Protein AF-A0A8C8DYP5-F1 (afdb_monomer)

Foldseek 3Di:
DWDWFKEWEWEDDPPDPDPDTDIDIDTDTFFDKDKDADPPPPVPDDPVQKWKWFPPPDTHTADCPPVDQWHDDSRMTIHNGDDNVNRGYMYMD

Mean predicted aligned error: 7.74 Å

Nearest PDB structures (foldseek):
  3wo3-assembly1_B  TM=8.178E-01  e=6.348E-03  Homo sapiens
  3wo4-assembly1_B  TM=7.942E-01  e=9.091E-03  Homo sapiens
  6u6u-assembly1_R  TM=6.688E-01  e=1.468E-02  Homo sapiens
  7kpj-assembly2_F  TM=2.930E-01  e=1.029E+00  Mediterraneibacter gnavus
  1t0y-assembly1_A  TM=3.287E-01  e=1.872E+00  Caenorhabditis elegans

Sequence (93 aa):
NAFCLKLFCETNVINSKFFNKPKFSFRLLEGEAFYFLPLSLNSDLPDEDFTWYKNNPQVENITTEEENSIHYHVGALFFLNISSTDSGHYTAR

Organism: NCBI:txid183150

Secondary structure (DSSP, 8-state):
---EEEEEEEE--TTSS-----EEEEEEETT--EEE--TT--TTS-GGG--EEEESSSEEEPB--TTSSEEEETTEEEESS--GGG-EEEEE-

pLDDT: mean 78.71, std 15.69, range [44.56, 94.94]

Radius of gyration: 13.28 Å; Cα contacts (8 Å, |Δi|>4): 182; chains: 1; bounding box: 31×24×41 Å

InterPro domains:
  IPR007110 Immunoglobulin-like domain [PS50835] (1-93)
  IPR013783 Immunoglobulin-like fold [G3DSA:2.60.40.10] (19-93)
  IPR036179 Immunoglobulin-like domain superfamily [SSF48726] (26-91)

Structure (mmCIF, N/CA/C/O backbone):
data_AF-A0A8C8DYP5-F1
#
_entry.id   AF-A0A8C8DYP5-F1
#
loop_
_atom_site.group_PDB
_atom_site.id
_atom_site.type_symbol
_atom_site.label_atom_id
_atom_site.label_alt_id
_atom_site.label_comp_id
_atom_site.label_asym_id
_atom_site.label_entity_id
_atom_site.label_seq_id
_atom_site.pdbx_PDB_ins_code
_atom_site.Cartn_x
_atom_site.Cartn_y
_atom_site.Cartn_z
_atom_site.occupancy
_atom_site.B_iso_or_equiv
_atom_site.auth_seq_id
_atom_site.auth_comp_id
_atom_site.auth_asym_id
_atom_site.auth_atom_id
_atom_site.pdbx_PDB_model_num
ATOM 1 N N . ASN A 1 1 ? -18.787 -2.245 17.602 1.00 44.56 1 ASN A N 1
ATOM 2 C CA . ASN A 1 1 ? -18.457 -1.137 16.683 1.00 44.56 1 ASN A CA 1
ATOM 3 C C . ASN A 1 1 ? -17.227 -1.525 15.896 1.00 44.56 1 ASN A C 1
ATOM 5 O O . ASN A 1 1 ? -16.139 -1.421 16.436 1.00 44.56 1 ASN A O 1
ATOM 9 N N . ALA A 1 2 ? -17.399 -2.056 14.687 1.00 50.91 2 ALA A N 1
ATOM 10 C CA . ALA A 1 2 ? -16.275 -2.315 13.794 1.00 50.91 2 ALA A CA 1
ATOM 11 C C . ALA A 1 2 ? -15.983 -1.021 13.022 1.00 50.91 2 ALA A C 1
ATOM 13 O O . ALA A 1 2 ? -16.885 -0.482 12.376 1.00 50.91 2 ALA A O 1
ATOM 14 N N . PHE A 1 3 ? -14.772 -0.479 13.148 1.00 60.12 3 PHE A N 1
ATOM 15 C CA . PHE A 1 3 ? -14.356 0.686 12.374 1.00 60.12 3 PHE A CA 1
ATOM 16 C C . PHE A 1 3 ? -14.113 0.243 10.928 1.00 60.12 3 PHE A C 1
ATOM 18 O O . PHE A 1 3 ? -13.258 -0.593 10.659 1.00 60.12 3 PHE A O 1
ATOM 25 N N . CYS A 1 4 ? -14.919 0.765 10.001 1.00 65.56 4 CYS A N 1
ATOM 26 C CA . CYS A 1 4 ? -14.750 0.529 8.572 1.00 65.56 4 CYS A CA 1
ATOM 27 C C . CYS A 1 4 ? -13.717 1.523 8.032 1.00 65.56 4 CYS A C 1
ATOM 29 O O . CYS A 1 4 ? -13.978 2.726 7.975 1.00 65.56 4 CYS A O 1
ATOM 31 N N . LEU A 1 5 ? -12.562 1.013 7.630 1.00 80.94 5 LEU A N 1
ATOM 32 C CA . LEU A 1 5 ? -11.443 1.759 7.072 1.00 80.94 5 LEU A CA 1
ATOM 33 C C . LEU A 1 5 ? -11.607 1.896 5.567 1.00 80.94 5 LEU A C 1
ATOM 35 O O . LEU A 1 5 ? -12.090 0.974 4.907 1.00 80.94 5 LEU A O 1
ATOM 39 N N . LYS A 1 6 ? -11.232 3.054 5.018 1.00 81.44 6 LYS A N 1
ATOM 40 C CA . LYS A 1 6 ? -11.349 3.324 3.583 1.00 81.44 6 LYS A CA 1
ATOM 41 C C . LYS A 1 6 ? -9.968 3.539 2.985 1.00 81.44 6 LYS A C 1
ATOM 43 O O . LYS A 1 6 ? -9.324 4.551 3.258 1.00 81.44 6 LYS A O 1
ATOM 48 N N . LEU A 1 7 ? -9.554 2.600 2.142 1.00 83.06 7 LEU A N 1
ATOM 49 C CA . LEU A 1 7 ? -8.347 2.722 1.334 1.00 83.06 7 LEU A CA 1
ATOM 50 C C . LEU A 1 7 ? -8.709 3.182 -0.070 1.00 83.06 7 LEU A C 1
ATOM 52 O O . LEU A 1 7 ? -9.643 2.657 -0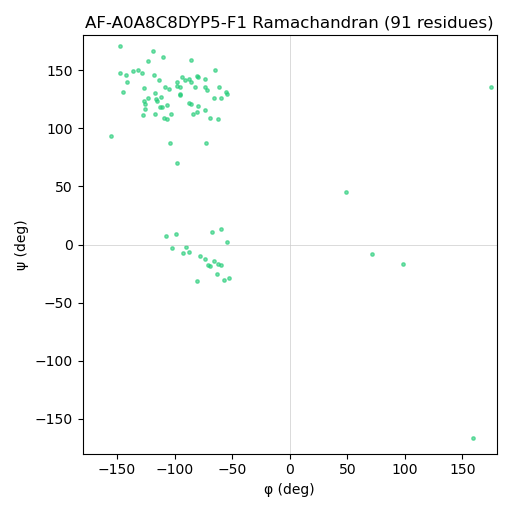.678 1.00 83.06 7 LEU A O 1
ATOM 56 N N . PHE A 1 8 ? -7.942 4.130 -0.596 1.00 81.81 8 PHE A N 1
ATOM 57 C CA . PHE A 1 8 ? -7.958 4.495 -2.005 1.00 81.81 8 PHE A CA 1
ATOM 58 C C . PHE A 1 8 ? -6.607 4.151 -2.616 1.00 81.81 8 PHE A C 1
ATOM 60 O O . PHE A 1 8 ? -5.597 4.638 -2.129 1.00 81.81 8 PHE A O 1
ATOM 67 N N . CYS A 1 9 ? -6.584 3.333 -3.664 1.00 79.00 9 CYS A N 1
ATOM 68 C CA . CYS A 1 9 ? -5.363 2.962 -4.379 1.00 79.00 9 CYS A CA 1
ATOM 69 C C . CYS A 1 9 ? -5.448 3.456 -5.827 1.00 79.00 9 CYS A C 1
ATOM 71 O O . CYS A 1 9 ? -6.451 3.223 -6.506 1.00 79.00 9 CYS A O 1
ATOM 73 N N . GLU A 1 10 ? -4.409 4.145 -6.294 1.00 79.25 10 GLU A N 1
ATOM 74 C CA . GLU A 1 10 ? -4.306 4.673 -7.660 1.00 79.25 10 GLU A CA 1
ATOM 75 C C . GLU A 1 10 ? -2.947 4.315 -8.279 1.00 79.25 10 GLU A C 1
ATOM 77 O O . GLU A 1 10 ? -1.944 4.223 -7.576 1.00 79.25 10 GLU A O 1
ATOM 82 N N . THR A 1 11 ? -2.880 4.152 -9.601 1.00 68.19 11 THR A N 1
ATOM 83 C CA . THR A 1 11 ? -1.615 3.909 -10.320 1.00 68.19 11 THR A CA 1
ATOM 84 C C . THR A 1 11 ? -1.418 4.899 -11.456 1.00 68.19 11 THR A C 1
ATOM 86 O O . THR A 1 11 ? -2.338 5.128 -12.245 1.00 68.19 11 THR A O 1
ATOM 89 N N . ASN A 1 12 ? -0.213 5.458 -11.583 1.00 61.47 12 ASN A N 1
ATOM 90 C CA . ASN A 1 12 ? 0.166 6.314 -12.709 1.00 61.47 12 ASN A CA 1
ATOM 91 C C . ASN A 1 12 ? 0.934 5.511 -13.768 1.00 61.47 12 ASN A C 1
ATOM 93 O O . ASN A 1 12 ? 2.124 5.718 -13.950 1.00 61.47 12 ASN A O 1
ATOM 97 N N . VAL A 1 13 ? 0.280 4.600 -14.493 1.00 55.22 13 VAL A N 1
ATOM 98 C CA . VAL A 1 13 ? 0.971 3.886 -15.582 1.00 55.22 13 VAL A CA 1
ATOM 99 C C . VAL A 1 13 ? 1.010 4.756 -16.838 1.00 55.22 13 VAL A C 1
ATOM 101 O O . VAL A 1 13 ? -0.025 5.052 -17.432 1.00 55.22 13 VAL A O 1
ATOM 104 N N . ILE A 1 14 ? 2.217 5.162 -17.245 1.00 51.41 14 ILE A N 1
ATOM 105 C CA . ILE A 1 14 ? 2.467 6.102 -18.355 1.00 51.41 14 ILE A CA 1
ATOM 106 C C . ILE A 1 14 ? 2.325 5.431 -19.745 1.00 51.41 14 ILE A C 1
ATOM 108 O O . ILE A 1 14 ? 2.243 6.122 -20.755 1.00 51.41 14 ILE A O 1
ATOM 112 N N . ASN A 1 15 ? 2.202 4.098 -19.829 1.00 45.50 15 ASN A N 1
ATOM 113 C CA . ASN A 1 15 ? 2.293 3.362 -21.104 1.00 45.50 15 ASN A CA 1
ATOM 114 C C . ASN A 1 15 ? 0.995 2.774 -21.683 1.00 45.50 15 ASN A C 1
ATOM 116 O O . ASN A 1 15 ? 1.046 2.087 -22.703 1.00 45.50 15 ASN A O 1
ATOM 120 N N . SER A 1 16 ? -0.182 3.050 -21.117 1.00 45.97 16 SER A N 1
ATOM 121 C CA . SER A 1 16 ? -1.440 2.599 -21.729 1.00 45.97 16 SER A CA 1
ATOM 122 C C . SER A 1 16 ? -2.156 3.765 -22.410 1.00 45.97 16 SER A C 1
ATOM 124 O O . SER A 1 16 ? -2.324 4.831 -21.826 1.00 45.97 16 SER A O 1
ATOM 126 N N . LYS A 1 17 ? -2.638 3.554 -23.640 1.00 47.28 17 LYS A N 1
ATOM 127 C CA . LYS A 1 17 ? -3.479 4.488 -24.419 1.00 47.28 17 LYS A CA 1
ATOM 128 C C . LYS A 1 17 ? -4.825 4.851 -23.748 1.00 47.28 17 LYS A C 1
ATOM 130 O O . LYS A 1 17 ? -5.699 5.413 -24.402 1.00 47.28 17 LYS A O 1
ATOM 135 N N . PHE A 1 18 ? -5.010 4.547 -22.465 1.00 46.03 18 PHE A N 1
ATOM 136 C CA . PHE A 1 18 ? -6.160 4.930 -21.660 1.00 46.03 18 PHE A CA 1
ATOM 137 C C . PHE A 1 18 ? -5.749 5.994 -20.637 1.00 46.03 18 PHE A C 1
ATOM 139 O O . PHE A 1 18 ? -5.084 5.710 -19.648 1.00 46.03 18 PHE A O 1
ATOM 146 N N . PHE A 1 19 ? -6.205 7.228 -20.857 1.00 46.88 19 PHE A N 1
ATOM 147 C CA . PHE A 1 19 ? -5.960 8.411 -20.016 1.00 46.88 19 PHE A CA 1
ATOM 148 C C . PHE A 1 19 ? -6.612 8.369 -18.615 1.00 46.88 19 PHE A C 1
ATOM 150 O O . PHE A 1 19 ? -6.639 9.381 -17.916 1.00 46.88 19 PHE A O 1
ATOM 157 N N . ASN A 1 20 ? -7.139 7.224 -18.177 1.00 54.38 20 ASN A N 1
ATOM 158 C CA . ASN A 1 20 ? -7.824 7.109 -16.894 1.00 54.38 20 ASN A CA 1
ATOM 159 C C . ASN A 1 20 ? -6.907 6.438 -15.876 1.00 54.38 20 ASN A C 1
ATOM 161 O O . ASN A 1 20 ? -6.636 5.248 -15.990 1.00 54.38 20 ASN A O 1
ATOM 165 N N . LYS A 1 21 ? -6.478 7.190 -14.856 1.00 63.06 21 LYS A N 1
ATOM 166 C CA . LYS A 1 21 ? -5.867 6.629 -13.643 1.00 63.06 21 LYS A CA 1
ATOM 167 C C . LYS A 1 21 ? -6.922 5.754 -12.963 1.00 63.06 21 LYS A C 1
ATOM 169 O O . LYS A 1 21 ? -7.903 6.319 -12.466 1.00 63.06 21 LYS A O 1
ATOM 174 N N . PRO A 1 22 ? -6.809 4.416 -12.980 1.00 64.88 22 PRO A N 1
ATOM 175 C CA . PRO A 1 22 ? -7.818 3.590 -12.347 1.00 64.88 22 PRO A CA 1
ATOM 176 C C . PRO A 1 22 ? -7.770 3.857 -10.839 1.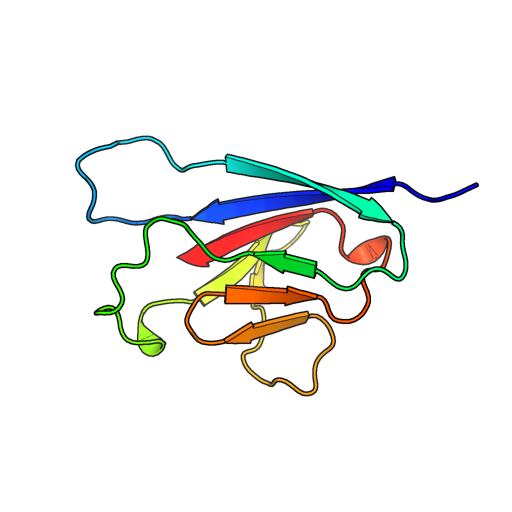00 64.88 22 PRO A C 1
ATOM 178 O O . PRO A 1 22 ? -6.707 3.809 -10.218 1.00 64.88 22 PRO A O 1
ATOM 181 N N . LYS A 1 23 ? -8.925 4.216 -10.273 1.00 75.50 23 LYS A N 1
ATOM 182 C CA . LYS A 1 23 ? -9.088 4.504 -8.848 1.00 75.50 23 LYS A CA 1
ATOM 183 C C . LYS A 1 23 ? -9.838 3.356 -8.208 1.00 75.50 23 LYS A C 1
ATOM 185 O O . LYS A 1 23 ? -10.984 3.093 -8.573 1.00 75.50 23 LYS A O 1
ATOM 190 N N . PHE A 1 24 ? -9.213 2.707 -7.241 1.00 84.62 24 PHE A N 1
ATOM 191 C CA . PHE A 1 24 ? -9.825 1.624 -6.489 1.00 84.62 24 PHE A CA 1
ATOM 192 C C . PHE A 1 24 ? -10.127 2.101 -5.077 1.00 84.62 24 PHE A C 1
ATOM 194 O O . PHE A 1 24 ? -9.300 2.766 -4.458 1.00 84.62 24 PHE A O 1
ATOM 201 N N . SER A 1 25 ? -11.317 1.779 -4.571 1.00 88.38 25 SER A N 1
ATOM 202 C CA . SER A 1 25 ? -11.691 2.068 -3.189 1.00 88.38 25 SER A CA 1
ATOM 203 C C . SER A 1 25 ? -12.085 0.789 -2.476 1.00 88.38 25 SER A C 1
ATOM 205 O O . SER A 1 25 ? -12.998 0.099 -2.933 1.00 88.38 25 SER A O 1
ATOM 207 N N . PHE A 1 26 ? -11.457 0.525 -1.338 1.00 89.19 26 PHE A N 1
ATOM 208 C CA . PHE A 1 26 ? -11.699 -0.662 -0.530 1.00 89.19 26 PHE A CA 1
ATOM 209 C C . PHE A 1 26 ? -12.218 -0.262 0.845 1.00 89.19 26 PHE A C 1
ATOM 211 O O . PHE A 1 26 ? -11.864 0.793 1.377 1.00 89.19 26 PHE A O 1
ATOM 218 N N . ARG A 1 27 ? -13.093 -1.104 1.393 1.00 90.62 27 ARG A N 1
ATOM 219 C CA . ARG A 1 27 ? -13.582 -1.009 2.765 1.00 90.62 27 ARG A CA 1
ATOM 220 C C . ARG A 1 27 ? -13.046 -2.208 3.525 1.00 90.62 27 ARG A C 1
ATOM 222 O O . ARG A 1 27 ? -13.370 -3.326 3.143 1.00 90.62 27 ARG A O 1
ATOM 229 N N . LEU A 1 28 ? -12.244 -1.950 4.547 1.00 88.81 28 LEU A N 1
ATOM 230 C CA . LEU A 1 28 ? -11.588 -2.973 5.358 1.00 88.81 28 LEU A CA 1
ATOM 231 C C . LEU A 1 28 ? -11.963 -2.785 6.825 1.00 88.81 28 LEU A C 1
ATOM 233 O O . LEU A 1 28 ? -12.382 -1.698 7.231 1.00 88.81 28 LEU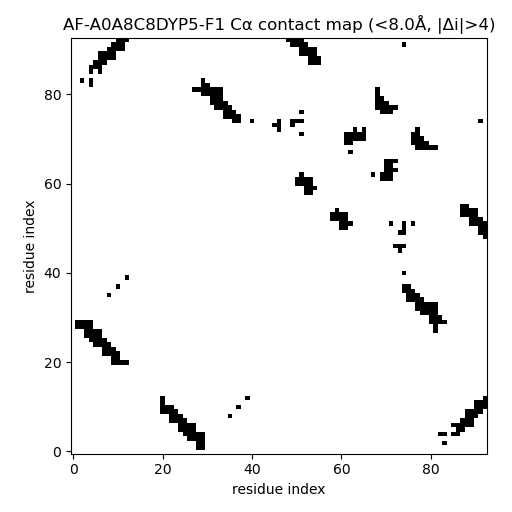 A O 1
ATOM 237 N N . LEU A 1 29 ? -11.834 -3.837 7.613 1.00 90.75 29 LEU A N 1
ATOM 238 C CA . LEU A 1 29 ? -11.961 -3.787 9.061 1.00 90.75 29 LEU A CA 1
ATOM 239 C C . LEU A 1 29 ? -10.578 -3.608 9.685 1.00 90.75 29 LEU A C 1
ATOM 241 O O . LEU A 1 29 ? -9.583 -4.135 9.197 1.00 90.75 29 LEU A O 1
ATOM 245 N N . GLU A 1 30 ? -10.519 -2.857 10.778 1.00 90.69 30 GLU A N 1
ATOM 246 C CA . GLU A 1 30 ? -9.310 -2.773 11.597 1.00 90.69 30 GLU A CA 1
ATOM 247 C C . GLU A 1 30 ? -8.861 -4.178 12.031 1.00 90.69 30 GLU A C 1
ATOM 249 O O . GLU A 1 30 ? -9.679 -4.977 12.493 1.00 90.69 30 GLU A O 1
ATOM 254 N N . GLY A 1 31 ? -7.577 -4.488 11.850 1.00 91.62 31 GLY A N 1
ATOM 255 C CA . GLY A 1 31 ? -7.040 -5.831 12.067 1.00 91.62 31 GLY A CA 1
ATOM 256 C C . GLY A 1 31 ? -6.868 -6.678 10.801 1.00 91.62 31 GLY A C 1
ATOM 257 O O . GLY A 1 31 ? -6.179 -7.695 10.845 1.00 91.62 31 GLY A O 1
ATOM 258 N N . GLU A 1 32 ? -7.502 -6.314 9.681 1.00 92.44 32 GLU A N 1
ATOM 259 C CA . GLU A 1 32 ? -7.443 -7.115 8.454 1.00 92.44 32 GLU A CA 1
ATOM 260 C C . GLU A 1 32 ? -6.088 -7.009 7.743 1.00 92.44 32 GLU A C 1
ATOM 262 O O . GLU A 1 32 ? -5.474 -5.942 7.656 1.00 92.44 32 GLU A O 1
ATOM 267 N N . ALA A 1 33 ? -5.650 -8.135 7.179 1.00 93.75 33 ALA A N 1
ATOM 268 C CA . ALA A 1 33 ? -4.585 -8.153 6.190 1.00 93.75 33 ALA A CA 1
ATOM 269 C C . ALA A 1 33 ? -5.175 -7.896 4.796 1.00 93.75 33 ALA A C 1
ATOM 271 O O . ALA A 1 33 ? -6.240 -8.414 4.449 1.00 93.75 33 ALA A O 1
ATOM 272 N N . PHE A 1 34 ? -4.478 -7.114 3.980 1.00 92.88 34 PHE A N 1
ATOM 273 C CA . PHE A 1 34 ? -4.917 -6.729 2.644 1.00 92.88 34 PHE A CA 1
ATOM 274 C C . PHE A 1 34 ? -3.718 -6.558 1.713 1.00 92.88 34 PHE A C 1
ATOM 276 O O . PHE A 1 34 ? -2.651 -6.123 2.138 1.00 92.88 34 PHE A O 1
ATOM 283 N N . TYR A 1 35 ? -3.901 -6.857 0.429 1.00 91.50 35 TYR A N 1
ATOM 284 C CA . TYR A 1 35 ? -2.934 -6.488 -0.597 1.00 91.50 35 TYR A CA 1
ATOM 285 C C . TYR A 1 35 ? -3.639 -5.920 -1.827 1.00 91.50 35 TYR A C 1
ATOM 287 O O . TYR A 1 35 ? -4.769 -6.295 -2.152 1.00 91.50 35 TYR A O 1
ATOM 295 N N . PHE A 1 36 ? -2.957 -5.015 -2.519 1.00 88.88 36 PHE A N 1
ATOM 296 C CA . PHE A 1 36 ? -3.417 -4.423 -3.764 1.00 88.88 36 PHE A CA 1
ATOM 297 C C . PHE A 1 36 ? -2.361 -4.603 -4.850 1.00 88.88 36 PHE A C 1
ATOM 299 O O . PHE A 1 36 ? -1.243 -4.107 -4.723 1.00 88.88 36 PHE A O 1
ATOM 306 N N . LEU A 1 37 ? -2.746 -5.275 -5.934 1.00 84.75 37 LEU A N 1
ATOM 307 C CA . LEU A 1 37 ? -1.925 -5.450 -7.127 1.00 84.75 37 LEU A CA 1
ATOM 308 C C . LEU A 1 37 ? -2.540 -4.654 -8.293 1.00 84.75 37 LEU A C 1
ATOM 310 O O . LEU A 1 37 ? -3.674 -4.938 -8.695 1.00 84.75 37 LEU A O 1
ATOM 314 N N . PRO A 1 38 ? -1.828 -3.668 -8.858 1.00 75.56 38 PRO A N 1
ATOM 315 C CA . PRO A 1 38 ? -2.279 -2.957 -10.048 1.00 75.56 38 PRO A CA 1
ATOM 316 C C . PRO A 1 38 ? -2.474 -3.882 -11.261 1.00 75.56 38 PRO A C 1
ATOM 318 O O . PRO A 1 38 ? -1.548 -4.559 -11.695 1.00 75.56 38 PRO A O 1
ATOM 321 N N . LEU A 1 39 ? -3.664 -3.842 -11.874 1.00 61.84 39 LEU A N 1
ATOM 322 C CA . LEU A 1 39 ? -4.046 -4.659 -13.045 1.00 61.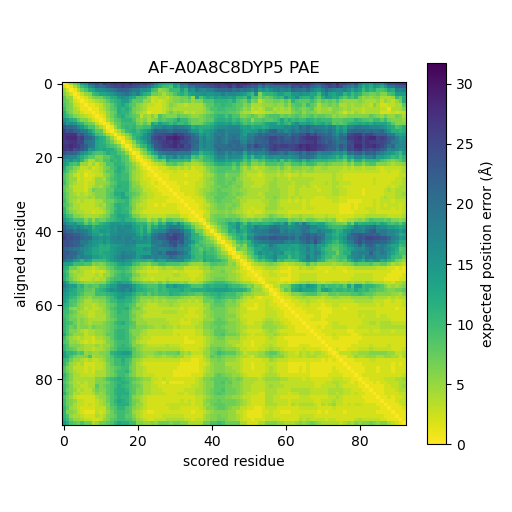84 39 LEU A CA 1
ATOM 323 C C . LEU A 1 39 ? -3.173 -4.449 -14.301 1.00 61.84 39 LEU A C 1
ATOM 325 O O . LEU A 1 39 ? -3.224 -5.264 -15.215 1.00 61.84 39 LEU A O 1
ATOM 329 N N . SER A 1 40 ? -2.422 -3.349 -14.383 1.00 60.78 40 SER A N 1
ATOM 330 C CA . SER A 1 40 ? -1.623 -2.960 -15.556 1.00 60.78 40 SER A CA 1
ATOM 331 C C . SER A 1 40 ? -0.137 -3.312 -15.454 1.00 60.78 40 SER A C 1
ATOM 333 O O . SER A 1 40 ? 0.645 -2.874 -16.298 1.00 60.78 40 SER A O 1
ATOM 335 N N . LEU A 1 41 ? 0.263 -4.074 -14.435 1.00 56.38 41 LEU A N 1
ATOM 336 C CA . LEU A 1 41 ? 1.588 -4.678 -14.379 1.00 56.38 41 LEU A CA 1
ATOM 337 C C . LEU A 1 41 ? 1.629 -5.819 -15.399 1.00 56.38 41 LEU A C 1
ATOM 339 O O . LEU A 1 41 ? 1.336 -6.970 -15.084 1.00 56.38 41 LEU A O 1
ATOM 343 N N . ASN A 1 42 ? 1.976 -5.496 -16.648 1.00 52.66 42 ASN A N 1
ATOM 344 C CA . ASN A 1 42 ? 2.650 -6.496 -17.468 1.00 52.66 42 ASN A CA 1
ATOM 345 C C . ASN A 1 42 ? 3.861 -6.947 -16.647 1.00 52.66 42 ASN A C 1
ATOM 347 O O . ASN A 1 42 ? 4.612 -6.101 -16.165 1.00 52.66 42 ASN A O 1
ATOM 351 N N . SER A 1 43 ? 4.028 -8.255 -16.490 1.00 52.56 43 SER A N 1
ATOM 352 C CA . SER A 1 43 ? 5.085 -8.939 -15.727 1.00 52.56 43 SER A CA 1
ATOM 353 C C . SER A 1 43 ? 6.527 -8.563 -16.100 1.00 52.56 43 SER A C 1
ATOM 355 O O . SER A 1 43 ? 7.467 -9.139 -15.565 1.00 52.56 43 SER A O 1
ATOM 357 N N . ASP A 1 44 ? 6.696 -7.635 -17.037 1.00 56.69 44 ASP A N 1
ATOM 358 C CA . ASP A 1 44 ? 7.956 -7.268 -17.665 1.00 56.69 44 ASP A CA 1
ATOM 359 C C . ASP A 1 44 ? 8.536 -5.963 -17.097 1.00 56.69 44 ASP A C 1
ATOM 361 O O . ASP A 1 44 ? 9.612 -5.548 -17.523 1.00 56.69 44 ASP A O 1
ATOM 365 N N . LEU A 1 45 ? 7.832 -5.289 -16.177 1.00 58.00 45 LEU A N 1
ATOM 366 C CA . LEU A 1 45 ? 8.365 -4.105 -15.504 1.00 58.00 45 LEU A CA 1
ATOM 367 C C . LEU A 1 45 ? 9.169 -4.532 -14.266 1.00 58.00 45 LEU A C 1
ATOM 369 O O . LEU A 1 45 ? 8.603 -5.201 -13.398 1.00 58.00 45 LEU A O 1
ATOM 373 N N . PRO A 1 46 ? 10.463 -4.179 -14.177 1.00 59.41 46 PRO A N 1
ATOM 374 C CA . PRO A 1 46 ? 11.271 -4.466 -13.000 1.00 59.41 46 PRO A CA 1
ATOM 375 C C . PRO A 1 46 ? 10.749 -3.697 -11.779 1.00 59.41 46 PRO A C 1
ATOM 377 O O . PRO A 1 46 ? 10.231 -2.588 -11.900 1.00 59.41 46 PRO A O 1
ATOM 380 N N . ASP A 1 47 ? 10.938 -4.267 -10.590 1.00 57.59 47 ASP A N 1
ATOM 381 C CA . ASP A 1 47 ? 10.539 -3.673 -9.303 1.00 57.59 47 ASP A CA 1
AT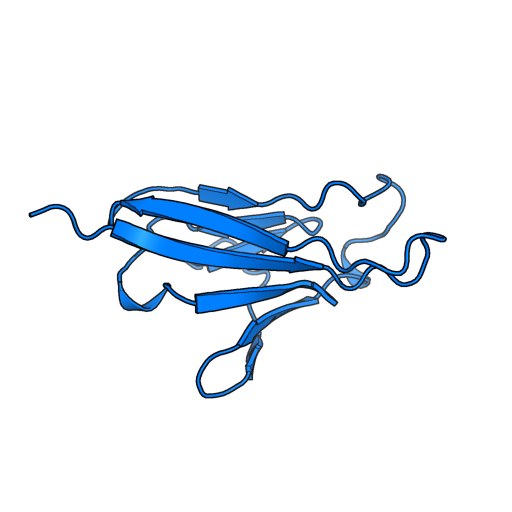OM 382 C C . ASP A 1 47 ? 11.066 -2.243 -9.104 1.00 57.59 47 ASP A C 1
ATOM 384 O O . ASP A 1 47 ? 10.426 -1.431 -8.438 1.00 57.59 47 ASP A O 1
ATOM 388 N N . GLU A 1 48 ? 12.213 -1.933 -9.716 1.00 60.47 48 GLU A N 1
ATOM 389 C CA . GLU A 1 48 ? 12.887 -0.630 -9.675 1.00 60.47 48 GLU A CA 1
ATOM 390 C C . GLU A 1 48 ? 12.062 0.514 -10.295 1.00 60.47 48 GLU A C 1
ATOM 392 O O . GLU A 1 48 ? 12.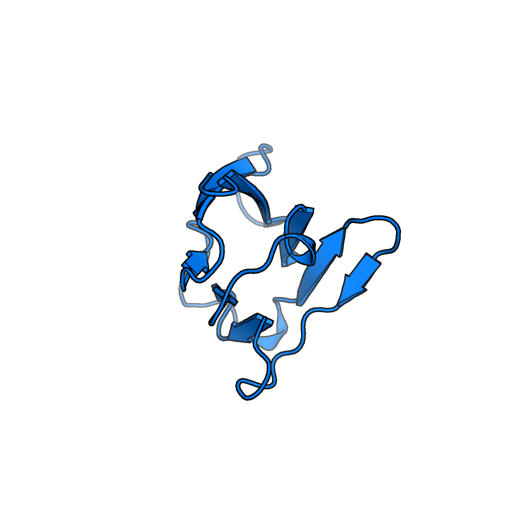329 1.680 -10.007 1.00 60.47 48 GLU A O 1
ATOM 397 N N . ASP A 1 49 ? 11.036 0.196 -11.091 1.00 69.31 49 ASP A N 1
ATOM 398 C CA . ASP A 1 49 ? 10.169 1.185 -11.738 1.00 69.31 49 ASP A CA 1
ATOM 399 C C . ASP A 1 49 ? 8.939 1.571 -10.898 1.00 69.31 49 ASP A C 1
ATOM 401 O O . ASP A 1 49 ? 8.169 2.430 -11.327 1.00 69.31 49 ASP A O 1
ATOM 405 N N . PHE A 1 50 ? 8.732 0.967 -9.718 1.00 75.56 50 PHE A N 1
ATOM 406 C CA . PHE A 1 50 ? 7.563 1.238 -8.875 1.00 75.56 50 PHE A CA 1
ATOM 407 C C . PHE A 1 50 ? 7.935 1.856 -7.540 1.00 75.56 50 PHE A C 1
ATOM 409 O O . PHE A 1 50 ? 8.673 1.285 -6.747 1.00 75.56 50 PHE A O 1
ATOM 416 N N . THR A 1 51 ? 7.337 3.003 -7.229 1.00 85.94 51 THR A N 1
ATOM 417 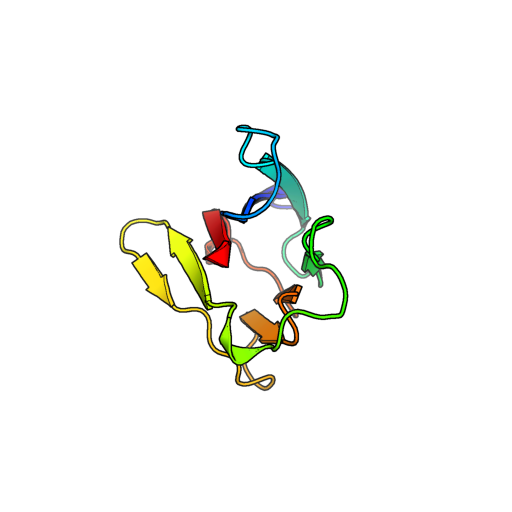C CA . THR A 1 51 ? 7.393 3.577 -5.881 1.00 85.94 51 THR A CA 1
ATOM 418 C C . THR A 1 51 ? 5.993 3.865 -5.362 1.00 85.94 51 THR A C 1
ATOM 420 O O . THR A 1 51 ? 5.220 4.615 -5.967 1.00 85.94 51 THR A O 1
ATOM 423 N N . TRP A 1 52 ? 5.670 3.292 -4.201 1.00 89.69 52 TRP A N 1
ATOM 424 C CA . TRP A 1 52 ? 4.419 3.550 -3.495 1.00 89.69 52 TRP A CA 1
ATOM 425 C C . TRP A 1 52 ? 4.548 4.705 -2.510 1.00 89.69 52 TRP A C 1
ATOM 427 O O . TRP A 1 52 ? 5.540 4.844 -1.797 1.00 89.69 52 TRP A O 1
ATOM 437 N N . TYR A 1 53 ? 3.495 5.510 -2.431 1.00 90.69 53 TYR A N 1
ATOM 438 C CA . TYR A 1 53 ? 3.404 6.613 -1.488 1.00 90.69 53 TYR A CA 1
ATOM 439 C C . TY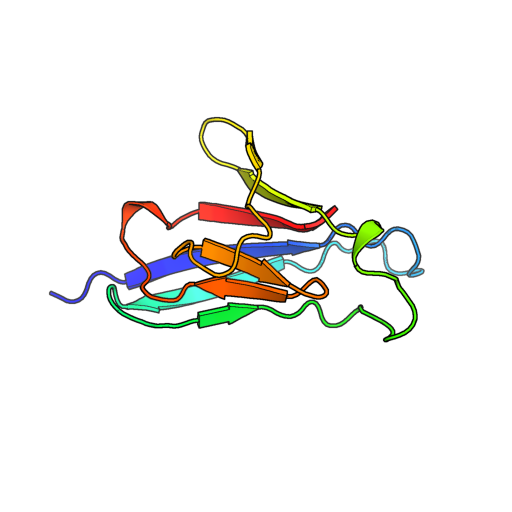R A 1 53 ? 1.991 6.763 -0.934 1.00 90.69 53 TYR A C 1
ATOM 441 O O . TYR A 1 53 ? 0.997 6.537 -1.631 1.00 90.69 53 TYR A O 1
ATOM 449 N N . LYS A 1 54 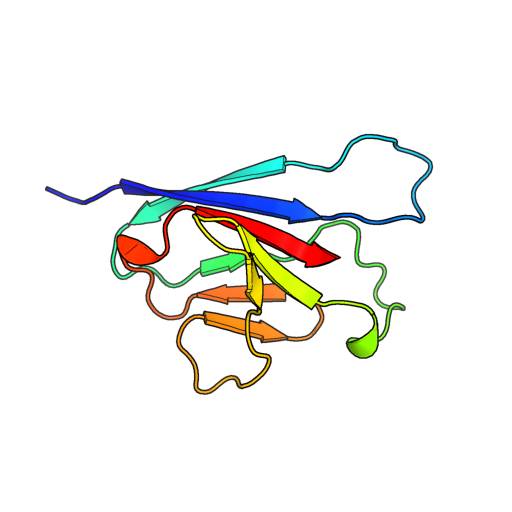? 1.901 7.181 0.327 1.00 91.69 54 LYS A N 1
ATOM 450 C CA . LYS A 1 54 ? 0.660 7.591 0.983 1.00 91.69 54 LYS A CA 1
ATOM 451 C C . LYS A 1 54 ? 0.527 9.107 0.885 1.00 91.69 54 LYS A C 1
ATOM 453 O O . LYS A 1 54 ? 1.442 9.852 1.215 1.00 91.69 54 LYS A O 1
ATOM 458 N N . ASN A 1 55 ? -0.629 9.569 0.431 1.00 84.38 55 ASN A N 1
ATOM 459 C CA . ASN A 1 55 ? -0.978 10.977 0.300 1.00 84.38 55 ASN A CA 1
ATOM 460 C C . ASN A 1 55 ? -1.930 11.357 1.446 1.00 84.38 55 ASN A C 1
ATOM 462 O O . ASN A 1 55 ? -3.143 11.226 1.277 1.00 84.38 55 ASN A O 1
ATOM 466 N N . ASN A 1 56 ? -1.407 11.760 2.614 1.00 74.31 56 ASN A N 1
ATOM 467 C CA . ASN A 1 56 ? -2.138 12.558 3.618 1.00 74.31 56 ASN A CA 1
ATOM 468 C C . ASN A 1 56 ? -1.334 12.757 4.914 1.00 74.31 56 ASN A C 1
ATOM 470 O O . ASN A 1 56 ? -0.907 11.758 5.484 1.00 74.31 56 ASN A O 1
ATOM 474 N N . PRO A 1 57 ? -1.287 13.972 5.502 1.00 70.06 57 PRO A N 1
ATOM 475 C CA . PRO A 1 57 ? -1.341 15.305 4.881 1.00 70.06 57 PRO A CA 1
ATOM 476 C C . PRO A 1 57 ? -0.029 15.667 4.155 1.00 70.06 57 PRO A C 1
ATOM 478 O O . PRO A 1 57 ? 0.013 16.630 3.393 1.00 70.06 57 PRO A O 1
ATOM 481 N N . GLN A 1 58 ? 1.031 14.892 4.384 1.00 83.06 58 GLN A N 1
ATOM 482 C CA . GLN A 1 58 ? 2.290 14.933 3.647 1.00 83.06 58 GLN A CA 1
ATOM 483 C C . GLN A 1 58 ? 2.418 13.661 2.802 1.00 83.06 58 GLN A C 1
ATOM 485 O O . GLN A 1 58 ? 1.683 12.693 3.008 1.00 83.06 58 GLN A O 1
ATOM 490 N N . VAL A 1 59 ? 3.295 13.699 1.799 1.00 87.06 59 VAL A N 1
ATOM 491 C CA . VAL A 1 59 ? 3.618 12.514 1.000 1.00 87.06 59 VAL A CA 1
ATOM 492 C C . VAL A 1 59 ? 4.614 11.679 1.792 1.00 87.06 59 VAL A C 1
ATOM 494 O O . VAL A 1 59 ? 5.710 12.152 2.086 1.00 87.06 59 VAL A O 1
ATOM 497 N N . GLU A 1 60 ? 4.230 10.452 2.119 1.00 91.62 60 GLU A N 1
ATOM 498 C CA . GLU A 1 60 ? 5.076 9.485 2.818 1.00 91.62 60 GLU A CA 1
ATOM 499 C C . GLU A 1 60 ? 5.417 8.341 1.865 1.00 91.62 60 GLU A C 1
ATOM 501 O O . GLU A 1 60 ? 4.519 7.742 1.268 1.00 91.62 60 GLU A O 1
ATOM 506 N N . ASN A 1 61 ? 6.708 8.043 1.710 1.00 91.56 61 ASN A N 1
ATOM 507 C CA . ASN A 1 61 ? 7.147 6.888 0.932 1.00 91.56 61 ASN A CA 1
ATOM 508 C C . ASN A 1 61 ? 6.825 5.613 1.706 1.00 91.56 61 ASN A C 1
ATOM 510 O O . ASN A 1 61 ? 7.123 5.511 2.896 1.00 91.56 61 ASN A O 1
ATOM 514 N N . ILE A 1 62 ? 6.245 4.638 1.018 1.00 92.81 62 ILE A N 1
ATOM 515 C CA . ILE A 1 62 ? 6.122 3.287 1.555 1.00 92.81 62 ILE A CA 1
ATOM 516 C C . ILE A 1 62 ? 7.473 2.594 1.371 1.00 92.81 62 ILE A C 1
ATOM 518 O O . ILE A 1 62 ? 8.182 2.860 0.404 1.00 92.81 62 ILE A O 1
ATOM 522 N N . THR A 1 63 ? 7.856 1.753 2.322 1.00 93.06 63 THR A N 1
ATOM 523 C CA . THR A 1 63 ? 9.117 1.002 2.289 1.00 93.06 63 THR A CA 1
ATOM 524 C C . THR A 1 63 ? 8.968 -0.311 1.514 1.00 93.06 63 THR A C 1
ATOM 526 O O . THR A 1 63 ? 7.858 -0.817 1.350 1.00 93.06 63 THR A O 1
ATOM 529 N N . THR A 1 64 ? 10.081 -0.865 1.037 1.00 92.06 64 THR A N 1
ATOM 530 C CA . THR A 1 64 ? 10.164 -2.227 0.478 1.00 92.06 64 THR A CA 1
ATOM 531 C C . THR A 1 64 ? 10.553 -3.275 1.523 1.00 92.06 64 THR A C 1
ATOM 533 O O . THR A 1 64 ? 10.540 -4.465 1.234 1.00 92.06 64 THR A O 1
ATOM 536 N N . GLU A 1 65 ? 10.909 -2.848 2.736 1.00 94.06 65 GLU A N 1
ATOM 537 C CA . GLU A 1 65 ? 11.273 -3.729 3.849 1.00 94.06 65 GLU A CA 1
ATOM 538 C C . GLU A 1 65 ? 10.044 -4.498 4.356 1.00 94.06 65 GLU A C 1
ATOM 540 O O . GLU A 1 65 ? 9.154 -3.923 4.995 1.00 94.06 65 GLU A O 1
ATOM 545 N N . GLU A 1 66 ? 10.007 -5.803 4.082 1.00 92.31 66 GLU A N 1
ATOM 546 C CA . GLU A 1 66 ? 8.876 -6.694 4.377 1.00 92.31 66 GLU A CA 1
ATOM 547 C C . GLU A 1 66 ? 8.611 -6.885 5.880 1.00 92.31 66 GLU A C 1
ATOM 549 O O . GLU A 1 66 ? 7.528 -7.333 6.261 1.00 92.31 66 GLU A O 1
ATOM 554 N N . GLU A 1 67 ? 9.550 -6.508 6.760 1.00 92.94 67 GLU A N 1
ATOM 555 C CA . GLU A 1 67 ? 9.308 -6.512 8.207 1.00 92.94 67 GLU A CA 1
ATOM 556 C C . GLU A 1 67 ? 8.310 -5.427 8.650 1.00 92.94 67 GLU A C 1
ATOM 558 O O . GLU A 1 67 ? 7.747 -5.513 9.747 1.00 92.94 67 GLU A O 1
ATOM 563 N N . ASN A 1 68 ? 8.069 -4.407 7.820 1.00 94.06 68 ASN A N 1
ATOM 564 C CA . ASN A 1 68 ? 7.131 -3.333 8.130 1.00 94.06 68 ASN A CA 1
ATOM 565 C C . ASN A 1 68 ? 5.679 -3.748 7.850 1.00 94.06 68 ASN A C 1
ATOM 567 O O . ASN A 1 68 ? 5.371 -4.445 6.883 1.00 94.06 68 ASN A O 1
ATOM 571 N N . SER A 1 69 ? 4.746 -3.262 8.676 1.00 92.38 69 SER A N 1
ATOM 572 C CA . SER A 1 69 ? 3.316 -3.597 8.561 1.00 92.38 69 SER A CA 1
ATOM 573 C C . SER A 1 69 ? 2.675 -3.120 7.256 1.00 92.38 69 SER A C 1
ATOM 575 O O . SER A 1 69 ? 1.680 -3.704 6.822 1.00 92.38 69 SER A O 1
ATOM 577 N N . ILE A 1 70 ? 3.238 -2.072 6.652 1.00 94.00 70 ILE A N 1
ATOM 578 C CA . ILE A 1 70 ? 2.892 -1.572 5.326 1.00 94.00 70 ILE A CA 1
ATOM 579 C C . ILE A 1 70 ? 4.178 -1.511 4.514 1.00 94.00 70 ILE A C 1
ATOM 581 O O . ILE A 1 70 ? 5.087 -0.748 4.844 1.00 94.00 70 ILE A O 1
ATOM 585 N N . HIS A 1 71 ? 4.233 -2.292 3.448 1.00 94.50 71 HIS A N 1
ATOM 586 C CA . HIS A 1 71 ? 5.362 -2.336 2.530 1.00 94.50 71 HIS A CA 1
ATOM 587 C C . HIS A 1 71 ? 4.862 -2.629 1.117 1.00 94.50 71 HIS A C 1
ATOM 589 O O . HIS A 1 71 ? 3.687 -2.948 0.914 1.00 94.50 71 HIS A O 1
ATOM 595 N N . TYR A 1 72 ? 5.735 -2.514 0.126 1.00 91.69 72 TYR A N 1
ATOM 596 C CA . TYR A 1 72 ? 5.437 -2.978 -1.222 1.00 91.69 72 TYR A CA 1
ATOM 597 C C . TYR A 1 72 ? 6.536 -3.893 -1.754 1.00 91.69 72 TYR A C 1
ATOM 599 O O . TYR A 1 72 ? 7.707 -3.723 -1.433 1.00 91.69 72 TYR A O 1
ATOM 607 N N . HIS A 1 73 ? 6.137 -4.858 -2.576 1.00 88.12 73 HIS A N 1
ATOM 608 C CA . HIS A 1 73 ? 7.021 -5.827 -3.218 1.00 88.12 73 HIS A CA 1
ATOM 609 C C . HIS A 1 73 ? 6.469 -6.137 -4.612 1.00 88.12 73 HIS A C 1
ATOM 611 O O . HIS A 1 73 ? 5.265 -6.365 -4.751 1.00 88.12 73 HIS A O 1
ATOM 617 N N . VAL A 1 74 ? 7.315 -6.099 -5.648 1.00 80.62 74 VAL A N 1
ATOM 618 C CA . VAL A 1 74 ? 6.928 -6.360 -7.054 1.00 80.62 74 VAL A CA 1
ATOM 619 C C . VAL A 1 74 ? 5.681 -5.559 -7.474 1.00 80.62 74 VAL A C 1
ATOM 621 O O . VAL A 1 74 ? 4.701 -6.068 -8.017 1.00 80.62 74 VAL A O 1
ATOM 624 N N . GLY A 1 75 ? 5.655 -4.270 -7.116 1.00 81.69 75 GLY A N 1
ATOM 625 C CA . GLY A 1 75 ? 4.548 -3.353 -7.414 1.00 81.69 75 GLY A CA 1
ATOM 626 C C . GLY A 1 75 ? 3.245 -3.587 -6.630 1.00 81.69 75 GLY A C 1
ATOM 627 O O . GLY A 1 75 ? 2.354 -2.733 -6.686 1.00 81.69 75 GLY A O 1
ATOM 628 N N . ALA A 1 76 ? 3.122 -4.673 -5.862 1.00 87.31 76 ALA A N 1
ATOM 629 C CA . ALA A 1 76 ? 1.996 -4.913 -4.965 1.00 87.31 76 ALA A CA 1
ATOM 630 C C . ALA A 1 76 ? 2.186 -4.186 -3.632 1.00 87.31 76 ALA A C 1
ATOM 632 O O . ALA A 1 76 ? 3.260 -4.233 -3.041 1.00 87.31 76 ALA A O 1
ATOM 633 N N . LEU A 1 77 ? 1.128 -3.541 -3.143 1.00 91.88 77 LEU A N 1
ATOM 634 C CA . LEU A 1 77 ? 1.094 -2.894 -1.833 1.00 91.88 77 LEU A CA 1
ATOM 635 C C . LEU A 1 77 ? 0.480 -3.844 -0.805 1.00 91.88 77 LEU A C 1
ATOM 637 O O . LEU A 1 77 ? -0.629 -4.335 -1.022 1.00 91.88 77 LEU A O 1
ATOM 641 N N . PHE A 1 78 ? 1.159 -4.048 0.318 1.00 93.38 78 PHE A N 1
ATOM 642 C CA . PHE A 1 78 ? 0.748 -4.947 1.390 1.00 93.38 78 PHE A CA 1
ATOM 643 C C . PHE A 1 78 ? 0.416 -4.181 2.668 1.00 93.38 78 PHE A C 1
ATOM 645 O O . PHE A 1 78 ? 1.094 -3.227 3.042 1.00 93.38 78 PHE A O 1
ATOM 652 N N . PHE A 1 79 ? -0.622 -4.650 3.353 1.00 94.94 79 PHE A N 1
ATOM 653 C CA . PHE A 1 79 ? -1.006 -4.268 4.703 1.00 94.94 79 PHE A CA 1
ATOM 654 C C . PHE A 1 79 ? -1.144 -5.557 5.507 1.00 94.94 79 PHE A C 1
ATOM 656 O O . PHE A 1 79 ? -2.048 -6.351 5.254 1.00 94.94 79 PHE A O 1
ATOM 663 N N . LEU A 1 80 ? -0.251 -5.789 6.464 1.00 94.62 80 LEU A N 1
ATOM 664 C CA . LEU A 1 80 ? -0.274 -7.007 7.281 1.00 94.62 80 LEU A CA 1
ATOM 665 C C . LEU A 1 80 ? -1.305 -6.930 8.413 1.00 94.62 80 LEU A C 1
ATOM 667 O O . LEU A 1 80 ? -1.860 -7.946 8.820 1.00 94.62 80 LEU A O 1
ATOM 671 N N . ASN A 1 81 ? -1.543 -5.723 8.925 1.00 93.25 81 ASN A N 1
ATOM 672 C CA . ASN A 1 81 ? -2.485 -5.448 10.002 1.00 93.25 81 ASN A CA 1
ATOM 673 C C . ASN A 1 81 ? -2.946 -3.989 9.894 1.00 93.25 81 ASN A C 1
ATOM 675 O O . ASN A 1 81 ? -2.254 -3.088 10.370 1.00 93.25 81 ASN A O 1
ATOM 679 N N . ILE A 1 82 ? -4.065 -3.749 9.209 1.00 91.56 82 ILE A N 1
ATOM 680 C CA . ILE A 1 82 ? -4.529 -2.386 8.944 1.00 91.56 82 ILE A CA 1
ATOM 681 C C . ILE A 1 82 ? -5.112 -1.725 10.200 1.00 91.56 82 ILE A C 1
ATOM 683 O O . ILE A 1 82 ? -5.920 -2.312 10.923 1.00 91.56 82 ILE A O 1
ATOM 687 N N . SER A 1 83 ? -4.746 -0.467 10.431 1.00 91.31 83 SER A N 1
ATOM 688 C CA . SER A 1 83 ? -5.245 0.358 11.530 1.00 91.31 83 SER A CA 1
ATOM 689 C C . SER A 1 83 ? -5.978 1.602 11.029 1.00 91.31 83 SER A C 1
ATOM 691 O O . SER A 1 83 ? -5.892 1.993 9.861 1.00 91.31 83 SER A O 1
ATOM 693 N N . SER A 1 84 ? -6.702 2.274 11.924 1.00 87.94 84 SER A N 1
ATOM 694 C CA . SER A 1 84 ? -7.425 3.501 11.568 1.00 87.94 84 SER A CA 1
ATOM 695 C C . SER A 1 84 ? -6.548 4.613 10.984 1.00 87.94 84 SER A C 1
ATOM 697 O O . SER A 1 84 ? -7.006 5.345 10.102 1.00 87.94 84 SER A O 1
ATOM 699 N N . THR A 1 85 ? -5.278 4.691 11.386 1.00 88.62 85 THR A N 1
ATOM 700 C CA . THR A 1 85 ? -4.311 5.659 10.851 1.00 88.62 85 THR A CA 1
ATOM 701 C C . THR A 1 85 ? -3.880 5.352 9.423 1.00 88.62 85 THR A C 1
ATOM 703 O O . THR A 1 85 ? -3.382 6.241 8.733 1.00 88.62 85 THR A O 1
ATOM 706 N N . ASP A 1 86 ? -4.103 4.128 8.949 1.00 90.00 86 ASP A N 1
ATOM 707 C CA . ASP A 1 86 ? -3.700 3.669 7.617 1.00 90.00 86 ASP A CA 1
ATOM 708 C C . ASP A 1 86 ? -4.760 3.965 6.558 1.00 90.00 86 ASP A C 1
ATOM 710 O O . ASP A 1 86 ? -4.522 3.812 5.366 1.00 90.00 86 ASP A O 1
ATOM 714 N N . SER A 1 87 ? -5.932 4.465 6.958 1.00 89.44 87 SER A N 1
ATOM 715 C CA . SER A 1 87 ? -6.903 4.985 5.997 1.00 89.44 87 SER A CA 1
ATOM 716 C C . SER A 1 87 ? -6.314 6.160 5.218 1.00 89.44 87 SER A C 1
ATOM 718 O O . SER A 1 87 ? -5.714 7.075 5.785 1.00 89.44 87 SER A O 1
ATOM 720 N N . GLY A 1 88 ? -6.512 6.170 3.901 1.00 90.19 88 GLY A N 1
ATOM 721 C CA . GLY A 1 88 ? -5.965 7.232 3.069 1.00 90.19 88 GLY A CA 1
ATOM 722 C C . GLY A 1 88 ? -5.835 6.882 1.597 1.00 90.19 88 GLY A C 1
ATOM 723 O O . GLY A 1 88 ? -6.416 5.913 1.102 1.00 90.19 88 GLY A O 1
ATOM 724 N N . HIS A 1 89 ? -5.084 7.732 0.901 1.00 91.00 89 HIS A N 1
ATOM 725 C CA . HIS A 1 89 ? -4.860 7.658 -0.536 1.00 91.00 89 HIS A CA 1
ATOM 726 C C . HIS A 1 89 ? -3.451 7.163 -0.830 1.00 91.00 89 HIS A C 1
ATOM 728 O O . HIS A 1 89 ? -2.487 7.903 -0.680 1.00 91.00 89 HIS A O 1
ATOM 734 N N . TYR A 1 90 ? -3.340 5.934 -1.299 1.00 91.00 90 TYR A N 1
ATOM 735 C CA . TYR A 1 90 ? -2.103 5.306 -1.719 1.00 91.00 90 TYR A CA 1
ATOM 736 C C . TYR A 1 90 ? -1.972 5.413 -3.227 1.00 91.00 90 TYR A C 1
ATOM 738 O O . TYR A 1 90 ? -2.948 5.288 -3.975 1.00 91.00 90 TYR A O 1
ATOM 746 N N . THR A 1 91 ? -0.768 5.684 -3.703 1.00 88.00 91 THR A N 1
ATOM 747 C CA . THR A 1 91 ? -0.530 5.774 -5.135 1.00 88.00 91 THR A CA 1
ATOM 748 C C . THR A 1 91 ? 0.813 5.175 -5.501 1.00 88.00 91 THR A C 1
ATOM 750 O O . THR A 1 91 ? 1.791 5.378 -4.790 1.00 88.00 91 THR A O 1
ATOM 753 N N . ALA A 1 92 ? 0.836 4.465 -6.624 1.00 84.31 92 ALA A N 1
ATOM 754 C CA . ALA A 1 92 ? 2.052 4.017 -7.282 1.00 84.31 92 ALA A CA 1
ATOM 755 C C . ALA A 1 92 ? 2.451 5.001 -8.392 1.00 84.31 92 ALA A C 1
ATOM 757 O O . ALA A 1 92 ? 1.596 5.464 -9.171 1.00 84.31 92 ALA A O 1
ATOM 758 N N . ARG A 1 93 ? 3.741 5.324 -8.456 1.00 79.12 93 ARG A N 1
ATOM 759 C CA . ARG A 1 93 ? 4.399 5.977 -9.592 1.00 79.12 93 ARG A CA 1
ATOM 760 C C . ARG A 1 93 ? 5.366 5.018 -10.239 1.00 79.12 93 ARG A C 1
ATOM 762 O O . ARG A 1 93 ? 5.959 4.239 -9.462 1.00 79.12 93 ARG A O 1
#

Solvent-accessible surface area (backbone atoms only — not comparable to full-atom values): 5569 Å² total; per-residue (Å²): 136,83,58,76,34,50,41,33,45,35,46,63,73,88,85,54,100,58,95,66,67,59,75,45,77,48,80,42,51,66,64,40,63,50,75,48,68,65,91,79,66,61,92,82,66,62,55,90,69,51,48,46,31,37,55,69,99,54,82,40,76,53,44,66,54,76,89,43,57,55,20,37,59,82,68,25,41,39,28,64,54,35,46,80,84,69,43,41,38,36,35,39,68